Protein AF-A0AAV2IL23-F1 (afdb_monomer_lite)

Structure (mmCIF, N/CA/C/O backbone):
data_AF-A0AAV2IL23-F1
#
_entry.id   AF-A0AAV2IL23-F1
#
loop_
_atom_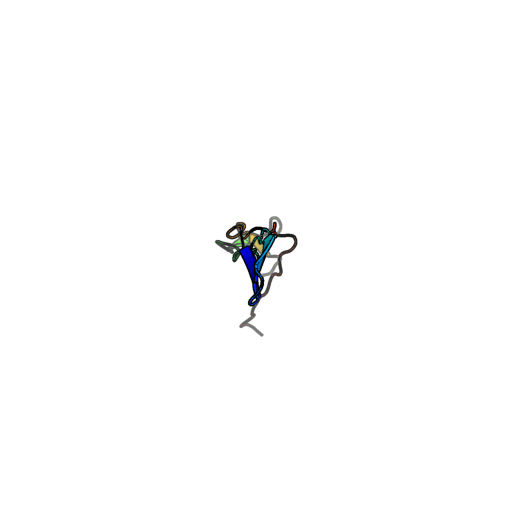site.group_PDB
_atom_site.id
_atom_site.type_symbol
_atom_site.label_atom_id
_atom_site.label_alt_id
_atom_site.label_comp_id
_atom_site.label_asym_id
_atom_site.label_entity_id
_atom_site.label_seq_id
_atom_site.pdbx_PDB_ins_code
_atom_site.Cartn_x
_atom_site.Cartn_y
_atom_site.Cartn_z
_atom_site.occupancy
_atom_site.B_iso_or_equiv
_atom_site.auth_seq_id
_atom_site.auth_comp_id
_atom_site.auth_asym_id
_atom_site.auth_atom_id
_atom_site.pdbx_PDB_model_num
ATOM 1 N N . GLU A 1 1 ? -19.822 -0.358 10.823 1.00 94.00 1 GLU A N 1
ATOM 2 C CA . GLU A 1 1 ? -19.983 -0.321 12.289 1.00 94.00 1 GLU A CA 1
ATOM 3 C C . GLU A 1 1 ? -20.240 -1.740 12.752 1.00 94.00 1 GLU A C 1
ATOM 5 O O . GLU A 1 1 ? -20.935 -2.465 12.049 1.00 94.00 1 GLU A O 1
ATOM 10 N N . TYR A 1 2 ? -19.629 -2.149 13.856 1.00 97.12 2 TYR A N 1
ATOM 11 C CA . TYR A 1 2 ? -19.805 -3.479 14.425 1.00 97.12 2 TYR A CA 1
ATOM 12 C C . TYR A 1 2 ? -20.263 -3.346 15.867 1.00 97.12 2 TYR A C 1
ATOM 14 O O . TYR A 1 2 ? -19.697 -2.558 16.623 1.00 97.12 2 TYR A O 1
ATOM 22 N N . THR A 1 3 ? -21.260 -4.140 16.239 1.00 97.12 3 THR A N 1
ATOM 23 C CA . THR A 1 3 ? -21.838 -4.137 17.582 1.00 97.12 3 THR A CA 1
ATOM 24 C C . THR A 1 3 ? -21.657 -5.506 18.214 1.00 97.12 3 THR A C 1
ATOM 26 O O . THR A 1 3 ? -22.093 -6.520 17.673 1.00 97.12 3 THR A O 1
ATOM 29 N N . CYS A 1 4 ? -21.012 -5.531 19.375 1.00 97.19 4 CYS A N 1
ATOM 30 C CA . CYS A 1 4 ? -20.964 -6.685 20.253 1.00 97.19 4 CYS A CA 1
ATOM 31 C C . CYS A 1 4 ? -22.205 -6.676 21.148 1.00 97.19 4 CYS A C 1
ATOM 33 O O . CYS A 1 4 ? -22.511 -5.660 21.774 1.00 97.19 4 CYS A O 1
ATOM 35 N N . VAL A 1 5 ? -22.902 -7.808 21.214 1.00 97.69 5 VAL A N 1
ATOM 36 C CA . VAL A 1 5 ? -24.088 -8.001 22.052 1.00 97.69 5 VAL A CA 1
ATOM 37 C C . VAL A 1 5 ? -23.826 -9.171 22.991 1.00 97.69 5 VAL A C 1
ATOM 39 O O . VAL A 1 5 ? -23.536 -10.277 22.539 1.00 97.69 5 VAL A O 1
ATOM 42 N N . VAL A 1 6 ? -23.959 -8.943 24.296 1.00 97.25 6 VAL A N 1
ATOM 43 C CA . VAL A 1 6 ? -23.902 -9.994 25.320 1.00 97.25 6 VAL A CA 1
ATOM 44 C C . VAL A 1 6 ? -25.286 -10.118 25.936 1.00 97.25 6 VAL A C 1
ATOM 46 O O . VAL A 1 6 ? -25.815 -9.136 26.451 1.00 97.25 6 VAL A O 1
ATOM 49 N N . SER A 1 7 ? -25.871 -11.315 25.876 1.00 97.50 7 SER A N 1
ATOM 50 C CA . SER A 1 7 ? -27.220 -11.590 26.387 1.00 97.50 7 SER A CA 1
ATOM 51 C C . SER A 1 7 ? -27.191 -12.674 27.461 1.00 97.50 7 SER A C 1
ATOM 53 O O . SER A 1 7 ? -26.547 -13.708 27.292 1.00 97.50 7 SER A O 1
ATOM 55 N N . THR A 1 8 ? -27.907 -12.443 28.557 1.00 96.00 8 THR A N 1
ATOM 56 C CA . THR A 1 8 ? -28.131 -13.378 29.665 1.00 96.00 8 THR A CA 1
ATOM 57 C C . THR A 1 8 ? -29.633 -13.552 29.901 1.00 96.00 8 THR A C 1
ATOM 59 O O . THR A 1 8 ? -30.458 -12.843 29.328 1.00 96.00 8 THR A O 1
ATOM 62 N N . VAL A 1 9 ? -30.008 -14.470 30.797 1.00 95.62 9 VAL A N 1
ATOM 63 C CA . VAL A 1 9 ? -31.410 -14.646 31.225 1.00 95.62 9 VAL A CA 1
ATOM 64 C C . VAL A 1 9 ? -32.016 -13.397 31.882 1.00 95.62 9 VAL A C 1
ATOM 66 O O . VAL A 1 9 ? -33.234 -13.293 31.971 1.00 95.62 9 VAL A O 1
ATOM 69 N N . SER A 1 10 ? -31.184 -12.462 32.353 1.00 94.19 10 SER A N 1
ATOM 70 C CA . SER A 1 10 ? -31.604 -11.249 33.063 1.00 94.19 10 SER A CA 1
ATOM 71 C C . SER A 1 10 ? -31.526 -9.971 32.221 1.00 94.19 10 SER A C 1
ATOM 73 O O . SER A 1 10 ? -31.979 -8.927 32.686 1.00 94.19 10 SER A O 1
ATOM 75 N N . GLY A 1 11 ? -30.988 -10.023 30.998 1.00 94.31 11 GLY A N 1
ATOM 76 C CA . GLY A 1 11 ? -30.951 -8.874 30.094 1.00 94.31 11 GLY A CA 1
ATOM 77 C C . GLY A 1 11 ? -29.839 -8.942 29.050 1.00 94.31 11 GLY A C 1
ATOM 78 O O . GLY A 1 11 ? -29.159 -9.954 28.900 1.00 94.31 11 GLY A O 1
ATOM 79 N N . SER A 1 12 ? -29.640 -7.839 28.328 1.00 96.38 12 SER A N 1
ATOM 80 C CA . SER A 1 12 ? -28.579 -7.710 27.327 1.00 96.38 12 SER A CA 1
ATOM 81 C C . SER A 1 12 ? -27.826 -6.397 27.472 1.00 96.38 12 SER A C 1
ATOM 83 O O . SER A 1 12 ? -28.433 -5.359 27.737 1.00 96.38 12 SER A O 1
ATOM 85 N N . ILE A 1 13 ? -26.524 -6.429 27.212 1.00 97.62 13 ILE A N 1
ATOM 86 C CA . ILE A 1 13 ? -25.685 -5.240 27.064 1.00 97.62 13 ILE A CA 1
ATOM 87 C C . ILE A 1 13 ? -25.063 -5.218 25.670 1.00 97.62 13 ILE A C 1
ATOM 89 O O . ILE A 1 13 ? -24.795 -6.268 25.080 1.00 97.62 13 ILE A O 1
ATOM 93 N N . THR A 1 14 ? -24.823 -4.019 25.145 1.00 97.31 14 THR A N 1
ATOM 94 C CA . THR A 1 14 ? -24.268 -3.824 23.802 1.00 97.31 14 THR A CA 1
ATOM 95 C C . THR A 1 14 ? -23.123 -2.823 23.810 1.00 97.31 14 THR A C 1
ATOM 97 O O . THR A 1 14 ? -23.150 -1.857 24.570 1.00 97.31 14 THR A O 1
ATOM 100 N N . SER A 1 15 ? -22.146 -3.019 22.929 1.00 97.62 15 SER A N 1
ATOM 101 C CA . SER A 1 15 ? -21.052 -2.077 22.684 1.00 97.62 15 SER A CA 1
ATOM 102 C C . SER A 1 15 ? -20.741 -2.017 21.191 1.00 97.62 15 SER A C 1
ATOM 104 O O . SER A 1 15 ? -20.617 -3.066 20.560 1.00 97.62 15 SER A O 1
ATOM 106 N N . SER A 1 16 ? -20.620 -0.815 20.625 1.00 97.88 16 SER A N 1
ATOM 107 C CA . SER A 1 16 ? -20.359 -0.604 19.193 1.00 97.88 16 SER A CA 1
ATOM 108 C C . SER A 1 16 ? -18.988 0.019 18.947 1.00 97.88 16 SER A C 1
ATOM 110 O O . SER A 1 16 ? -18.509 0.829 19.739 1.00 97.88 16 SER A O 1
ATOM 112 N N . ALA A 1 17 ? -18.376 -0.322 17.813 1.00 97.94 17 ALA A N 1
ATOM 113 C CA . ALA A 1 17 ? -17.134 0.272 17.334 1.00 97.94 17 ALA A CA 1
ATOM 114 C C . ALA A 1 17 ? -17.105 0.395 15.800 1.00 97.94 17 ALA A C 1
ATOM 116 O O . ALA A 1 17 ? -17.794 -0.323 15.066 1.00 97.94 17 ALA A O 1
ATOM 117 N N . TYR A 1 18 ? -16.257 1.296 15.303 1.00 96.81 18 TYR A N 1
ATOM 118 C CA . TYR A 1 18 ? -15.973 1.438 13.876 1.00 96.81 18 TYR A CA 1
ATOM 119 C C . TYR A 1 18 ? -14.706 0.671 13.509 1.00 96.81 18 TYR A C 1
ATOM 121 O O . TYR A 1 18 ? -13.702 0.733 14.213 1.00 96.81 18 TYR A O 1
ATOM 129 N N . VAL A 1 19 ? -14.754 -0.028 12.377 1.00 94.88 19 VAL A N 1
ATOM 130 C CA . VAL A 1 19 ? -13.602 -0.718 11.794 1.00 94.88 19 VAL A CA 1
ATOM 131 C C . VAL A 1 19 ? -13.444 -0.218 10.368 1.00 94.88 19 VAL A C 1
ATOM 133 O O . VAL A 1 19 ? -14.384 -0.306 9.577 1.00 94.88 19 VAL A O 1
ATOM 136 N N . THR A 1 20 ? -12.256 0.289 10.051 1.00 93.25 20 THR A N 1
ATOM 137 C CA . THR A 1 20 ? -11.870 0.677 8.692 1.00 93.25 20 THR A CA 1
ATOM 138 C C . THR A 1 20 ? -10.903 -0.366 8.159 1.00 93.25 20 THR A C 1
ATOM 140 O O . THR A 1 20 ? -9.826 -0.551 8.724 1.00 93.25 20 THR A O 1
ATOM 143 N N . VAL A 1 21 ? -11.276 -1.040 7.074 1.00 92.31 21 VAL A N 1
ATOM 144 C CA . VAL A 1 21 ? -10.392 -1.987 6.389 1.00 92.31 21 VAL A CA 1
ATOM 145 C C . VAL A 1 21 ? -9.524 -1.210 5.409 1.00 92.31 21 VAL A C 1
ATOM 147 O O . VAL A 1 21 ? -10.030 -0.400 4.636 1.00 92.31 21 VAL A O 1
ATOM 150 N N . ARG A 1 22 ? -8.215 -1.439 5.466 1.00 94.00 22 ARG A N 1
ATOM 151 C CA . ARG A 1 22 ? -7.236 -0.860 4.546 1.00 94.00 22 ARG A CA 1
ATOM 152 C C . ARG A 1 22 ? -6.425 -1.991 3.935 1.00 94.00 22 ARG A C 1
ATOM 154 O O . ARG A 1 22 ? -6.092 -2.945 4.637 1.00 94.00 22 ARG A O 1
ATOM 161 N N . GLY A 1 23 ? -6.140 -1.883 2.648 1.00 92.38 23 GLY A N 1
ATOM 162 C CA . GLY A 1 23 ? -5.324 -2.841 1.914 1.00 92.38 23 GLY A CA 1
ATOM 163 C C . GLY A 1 23 ? -3.877 -2.365 1.761 1.00 92.38 23 GLY A C 1
ATOM 164 O O . GLY A 1 23 ? -3.575 -1.197 2.026 1.00 92.38 23 GLY A O 1
ATOM 165 N N . PRO A 1 24 ? -2.973 -3.257 1.322 1.00 93.19 24 PRO A N 1
ATOM 166 C CA . PRO A 1 24 ? -1.669 -2.841 0.813 1.00 93.19 24 PRO A CA 1
ATOM 167 C C . PRO A 1 24 ? -1.851 -1.905 -0.395 1.00 93.19 24 PRO A C 1
ATOM 169 O O . PRO A 1 24 ? -2.881 -2.011 -1.062 1.00 93.19 24 PRO A O 1
ATOM 172 N N . PRO A 1 25 ? -0.898 -1.006 -0.702 1.00 94.94 25 PRO A N 1
ATOM 173 C CA . PRO A 1 25 ? -0.991 -0.164 -1.893 1.00 94.94 25 PRO A CA 1
ATOM 174 C C . PRO A 1 25 ? -1.185 -0.986 -3.172 1.00 94.94 25 PRO A C 1
ATOM 176 O O .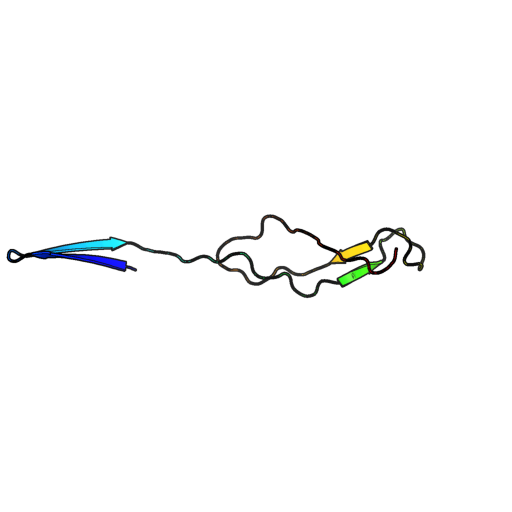 PRO A 1 25 ? -0.656 -2.094 -3.274 1.00 94.94 25 PRO A O 1
ATOM 179 N N . GLY A 1 26 ? -1.941 -0.450 -4.131 1.00 94.50 26 GLY A N 1
ATOM 180 C CA . GLY A 1 26 ? -2.139 -1.091 -5.426 1.00 94.50 26 GLY A CA 1
ATOM 181 C C . GLY A 1 26 ? -0.847 -1.195 -6.241 1.00 94.50 26 GLY A C 1
ATOM 182 O O . GLY A 1 26 ? 0.112 -0.447 -6.028 1.00 94.50 26 GLY A O 1
ATOM 183 N N . GLU A 1 27 ? -0.837 -2.127 -7.193 1.00 94.81 27 GLU A N 1
ATOM 184 C CA . GLU A 1 27 ? 0.301 -2.342 -8.088 1.00 94.81 27 GLU A CA 1
ATOM 185 C C . GLU A 1 27 ? 0.577 -1.094 -8.948 1.00 94.81 27 GLU A C 1
ATOM 187 O O . GLU A 1 27 ? -0.367 -0.511 -9.491 1.00 94.81 27 GLU A O 1
ATOM 192 N N . PRO A 1 28 ? 1.847 -0.669 -9.099 1.00 95.94 28 PRO A N 1
ATOM 193 C CA . PRO A 1 28 ? 2.199 0.436 -9.985 1.00 95.94 28 PRO A CA 1
ATOM 194 C C . PRO A 1 28 ? 1.807 0.141 -11.433 1.00 95.94 28 PRO A C 1
ATOM 196 O O . PRO A 1 28 ? 2.062 -0.946 -11.953 1.00 95.94 28 PRO A O 1
ATOM 199 N N . ALA A 1 29 ? 1.239 1.132 -12.114 1.00 95.12 29 ALA A N 1
ATOM 200 C CA . ALA A 1 29 ? 0.782 0.975 -13.487 1.00 95.12 29 ALA A CA 1
ATOM 201 C C . ALA A 1 29 ? 1.828 1.460 -14.499 1.00 95.12 29 ALA A C 1
ATOM 203 O O . ALA A 1 29 ? 2.504 2.473 -14.299 1.00 95.12 29 ALA A O 1
ATOM 204 N N . GLY A 1 30 ? 1.914 0.753 -15.630 1.00 94.50 30 GLY A N 1
ATOM 205 C CA . GLY A 1 30 ? 2.625 1.223 -16.819 1.00 94.50 30 GLY A CA 1
ATOM 206 C C . GLY A 1 30 ? 4.128 1.414 -16.625 1.00 94.50 30 GLY A C 1
ATOM 207 O O . GLY A 1 30 ? 4.660 2.421 -17.085 1.00 94.50 30 GLY A O 1
ATOM 208 N N . VAL A 1 31 ? 4.809 0.480 -15.955 1.00 94.19 31 VAL A N 1
ATOM 209 C CA . VAL A 1 31 ? 6.274 0.514 -15.823 1.00 94.19 31 VAL A CA 1
ATOM 210 C C . VAL A 1 31 ? 6.913 0.502 -17.212 1.00 94.19 31 VAL A C 1
ATOM 212 O O . VAL A 1 31 ? 6.716 -0.435 -17.986 1.00 94.19 31 VAL A O 1
ATOM 215 N N . HIS A 1 32 ? 7.682 1.537 -17.534 1.00 91.25 32 HIS A N 1
ATOM 216 C CA . HIS A 1 32 ? 8.408 1.633 -18.795 1.00 91.25 32 HIS A CA 1
ATOM 217 C C . HIS A 1 32 ? 9.812 2.191 -18.592 1.00 91.25 32 HIS A C 1
ATOM 219 O O . HIS A 1 32 ? 10.070 3.018 -17.715 1.00 91.25 32 HIS A O 1
ATOM 225 N N . ALA A 1 33 ? 10.724 1.709 -19.430 1.00 88.25 33 ALA A N 1
ATOM 226 C CA . ALA A 1 33 ? 12.092 2.183 -19.486 1.00 88.25 33 ALA A CA 1
ATOM 227 C C . ALA A 1 33 ? 12.197 3.378 -20.435 1.00 88.25 33 ALA A C 1
ATOM 229 O O . ALA A 1 33 ? 11.643 3.375 -21.536 1.00 88.25 33 ALA A O 1
ATOM 230 N N . ARG A 1 34 ? 12.957 4.381 -20.014 1.00 81.62 34 ARG A N 1
ATOM 231 C CA . ARG A 1 34 ? 13.355 5.525 -20.819 1.00 81.62 34 ARG A CA 1
ATOM 232 C C . ARG A 1 34 ? 14.876 5.576 -20.901 1.00 81.62 34 ARG A C 1
ATOM 234 O O . ARG A 1 34 ? 15.580 5.264 -19.939 1.00 81.62 34 ARG A O 1
ATOM 241 N N . GLU A 1 35 ? 15.374 6.001 -22.057 1.00 71.19 35 GLU A N 1
ATOM 242 C CA . GLU A 1 35 ? 16.787 6.315 -22.239 1.00 71.19 35 GLU A CA 1
ATOM 243 C C . GLU A 1 35 ? 17.202 7.441 -21.281 1.00 71.19 35 GLU A C 1
ATOM 245 O O . GLU A 1 35 ? 16.618 8.531 -21.279 1.00 71.19 35 GLU A O 1
ATOM 250 N N . GLY A 1 36 ? 18.191 7.160 -20.428 1.00 65.06 36 GLY A N 1
ATOM 251 C CA . GLY A 1 36 ? 18.717 8.145 -19.494 1.00 65.06 36 GLY A CA 1
ATOM 252 C C . GLY A 1 36 ? 19.375 9.306 -20.242 1.00 65.06 36 GLY A C 1
ATOM 253 O O . GLY A 1 36 ? 20.067 9.102 -21.235 1.00 65.06 36 GLY A O 1
ATOM 254 N N . LYS A 1 37 ? 19.216 10.534 -19.731 1.00 60.03 37 LYS A N 1
ATOM 255 C CA . LYS A 1 37 ? 19.655 11.798 -20.370 1.00 60.03 37 LYS A CA 1
ATOM 256 C C . LYS A 1 37 ? 21.131 11.880 -20.819 1.00 60.03 37 LYS A C 1
ATOM 258 O O . LYS A 1 37 ? 21.466 12.821 -21.529 1.00 60.03 37 LYS A O 1
ATOM 263 N N . ASN A 1 38 ? 21.991 10.934 -20.429 1.00 58.00 38 ASN A N 1
ATOM 264 C CA . ASN A 1 38 ? 23.431 10.924 -20.725 1.00 58.00 38 ASN A CA 1
ATOM 265 C C . ASN A 1 38 ? 23.909 9.695 -21.534 1.00 58.00 38 ASN A C 1
ATOM 267 O O . ASN A 1 38 ? 25.115 9.522 -21.701 1.00 58.00 38 ASN A O 1
ATOM 271 N N . GLY A 1 39 ? 23.011 8.822 -22.000 1.00 52.03 39 GLY A N 1
ATOM 272 C CA . GLY A 1 39 ? 23.367 7.636 -22.783 1.00 52.03 39 GLY A CA 1
ATOM 273 C C . GLY A 1 39 ? 23.203 7.891 -24.276 1.00 52.03 39 GLY A C 1
ATOM 274 O O . GLY A 1 39 ? 22.136 8.296 -24.712 1.00 52.03 39 GLY A O 1
ATOM 275 N N . SER A 1 40 ? 24.264 7.674 -25.054 1.00 50.62 40 SER A N 1
ATOM 276 C CA . SER A 1 40 ? 24.151 7.433 -26.497 1.00 50.62 40 SER A CA 1
ATOM 277 C C . SER A 1 40 ? 23.258 6.205 -26.723 1.00 50.62 40 SER A C 1
ATOM 279 O O . SER A 1 40 ? 23.289 5.315 -25.876 1.00 50.62 40 SER A O 1
ATOM 281 N N . SER A 1 41 ? 22.552 6.157 -27.863 1.00 50.38 41 SER A N 1
ATOM 282 C CA . SER A 1 41 ? 21.483 5.227 -28.321 1.00 50.38 41 SER A CA 1
ATOM 283 C C . SER A 1 41 ? 21.775 3.712 -28.326 1.00 50.38 41 SER A C 1
ATOM 285 O O . SER A 1 41 ? 21.191 2.924 -29.065 1.00 50.38 41 SER A O 1
ATOM 287 N N . SER A 1 42 ? 22.700 3.282 -27.490 1.00 51.09 42 SER A N 1
ATOM 288 C CA . SER A 1 42 ? 23.100 1.920 -27.193 1.00 51.09 42 SER A CA 1
ATOM 289 C C . SER A 1 42 ? 22.649 1.578 -25.773 1.00 51.09 42 SER A C 1
ATOM 291 O O . SER A 1 42 ? 22.970 2.301 -24.833 1.00 51.09 42 SER A O 1
ATOM 293 N N . VAL A 1 43 ? 21.948 0.449 -25.626 1.00 54.09 43 VAL A N 1
ATOM 294 C CA . VAL A 1 43 ? 21.446 -0.178 -24.380 1.00 54.09 43 VAL A CA 1
ATOM 295 C C . VAL A 1 43 ? 22.608 -0.670 -23.490 1.00 54.09 43 VAL A C 1
ATOM 297 O O . VAL A 1 43 ? 22.658 -1.805 -23.037 1.00 54.09 43 VAL A O 1
ATOM 300 N N . ILE A 1 44 ? 23.617 0.172 -23.296 1.00 55.81 44 ILE A N 1
ATOM 301 C CA . ILE A 1 44 ? 24.822 -0.074 -22.513 1.00 55.81 44 ILE A CA 1
ATOM 302 C C . ILE A 1 44 ? 24.980 1.161 -21.625 1.00 55.81 44 ILE A C 1
ATOM 304 O O . ILE A 1 44 ? 25.744 2.078 -21.922 1.00 55.81 44 ILE A O 1
ATOM 308 N N . GLY A 1 45 ? 24.159 1.251 -20.579 1.00 64.38 45 GLY A N 1
ATOM 309 C CA . GLY A 1 45 ? 24.134 2.424 -19.713 1.00 64.38 45 GLY A CA 1
ATOM 310 C C . GLY A 1 45 ? 23.012 2.419 -18.681 1.00 64.38 45 GLY A C 1
ATOM 311 O O . GLY A 1 45 ? 22.294 1.436 -18.511 1.00 64.38 45 GLY A O 1
ATOM 312 N N . ASN A 1 46 ? 22.877 3.547 -17.984 1.00 71.88 46 ASN A N 1
ATOM 313 C CA . ASN A 1 46 ? 21.839 3.760 -16.979 1.00 71.88 46 ASN A CA 1
ATOM 314 C C . ASN A 1 46 ? 20.453 3.839 -17.636 1.00 71.88 46 ASN A C 1
ATOM 316 O O . ASN A 1 46 ? 20.258 4.597 -18.588 1.00 71.88 46 ASN A O 1
ATOM 320 N N . VAL A 1 47 ? 19.487 3.109 -17.079 1.00 79.94 47 VAL A N 1
ATOM 321 C CA . VAL A 1 47 ? 18.078 3.146 -17.491 1.00 79.94 47 VAL A CA 1
ATOM 322 C C . VAL A 1 47 ? 17.276 3.946 -16.473 1.00 79.94 47 VAL A C 1
ATOM 324 O O . VAL A 1 47 ? 17.441 3.768 -15.266 1.00 79.94 47 VAL A O 1
ATOM 327 N N . GLU A 1 48 ? 16.399 4.822 -16.956 1.00 87.94 48 GLU A N 1
ATOM 328 C CA . GLU A 1 48 ? 15.429 5.521 -16.117 1.00 87.94 48 GLU A CA 1
ATOM 329 C C . GLU A 1 48 ?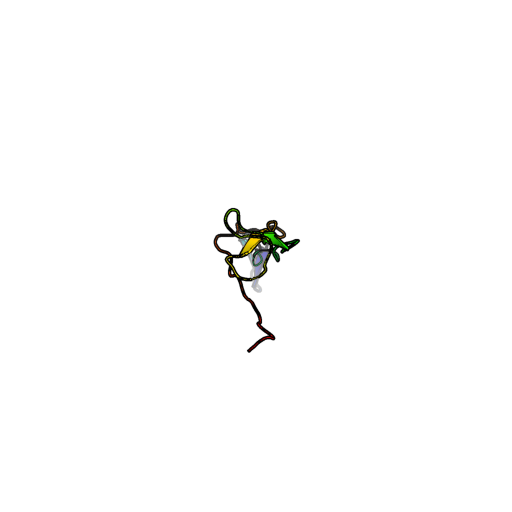 14.087 4.781 -16.193 1.00 87.94 48 GLU A C 1
ATOM 331 O O . GLU A 1 48 ? 13.579 4.532 -17.285 1.00 87.94 48 GLU A O 1
ATOM 336 N N . LEU A 1 49 ? 13.520 4.400 -15.045 1.00 90.88 49 LEU A N 1
ATOM 337 C CA . LEU A 1 49 ? 12.219 3.729 -14.977 1.00 90.88 49 LEU A CA 1
ATOM 338 C C . LEU A 1 49 ? 11.140 4.723 -1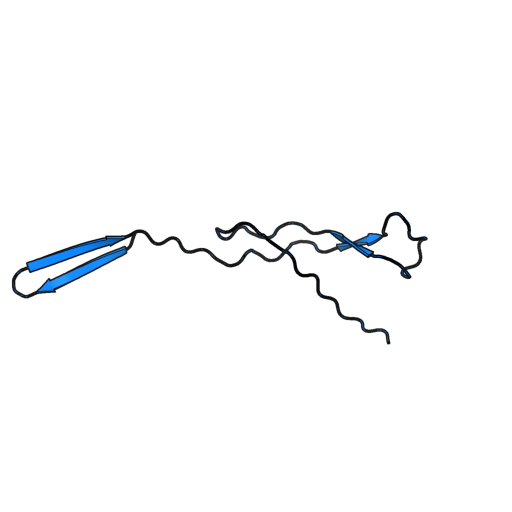4.573 1.00 90.88 49 LEU A C 1
ATOM 340 O O . LEU A 1 49 ? 11.304 5.457 -13.599 1.00 90.88 49 LEU A O 1
ATOM 344 N N . TRP A 1 50 ? 10.049 4.746 -15.328 1.00 93.38 50 TRP A N 1
ATOM 345 C CA . TRP A 1 50 ? 8.889 5.597 -15.087 1.00 93.38 50 TRP A CA 1
ATOM 346 C C . TRP A 1 50 ? 7.655 4.716 -14.892 1.00 93.38 50 TRP A C 1
ATOM 348 O O . TRP A 1 50 ? 7.497 3.691 -15.556 1.00 93.38 50 TRP A O 1
ATOM 358 N N . TRP A 1 51 ? 6.788 5.106 -13.963 1.00 95.81 51 TRP A N 1
ATOM 359 C CA . TRP A 1 51 ? 5.545 4.406 -13.640 1.00 95.81 51 TRP A CA 1
ATOM 360 C C . TRP A 1 51 ? 4.519 5.388 -13.071 1.00 95.81 51 TRP A C 1
ATOM 362 O O . TRP A 1 51 ? 4.848 6.530 -12.739 1.00 95.81 51 TRP A O 1
ATOM 372 N N . GLN A 1 52 ? 3.272 4.944 -12.960 1.00 95.50 52 GLN A N 1
ATOM 373 C CA . GLN A 1 52 ? 2.211 5.657 -12.254 1.00 95.50 52 GLN A CA 1
ATOM 374 C C . GLN A 1 52 ? 1.870 4.946 -10.945 1.00 95.50 52 GLN A C 1
ATOM 376 O O . GLN A 1 52 ? 2.055 3.732 -10.822 1.00 95.50 52 GLN A O 1
ATOM 381 N N . GLU A 1 53 ? 1.387 5.706 -9.959 1.00 94.81 53 GLU A N 1
ATOM 382 C CA . GLU A 1 53 ? 0.897 5.121 -8.709 1.00 94.81 53 GLU A CA 1
ATOM 383 C C . GLU A 1 53 ? -0.271 4.167 -8.985 1.00 94.81 53 GLU A C 1
ATOM 385 O O . GLU A 1 53 ? -1.081 4.401 -9.885 1.00 94.81 53 GLU A O 1
ATOM 390 N N . GLY A 1 54 ? -0.332 3.084 -8.212 1.00 93.62 54 GLY A N 1
ATOM 391 C CA . GLY A 1 54 ? -1.431 2.129 -8.266 1.00 93.62 54 GLY A CA 1
ATOM 392 C C . GLY A 1 54 ? -2.694 2.624 -7.561 1.00 93.62 54 GLY A C 1
ATOM 393 O O . GLY A 1 54 ? -2.789 3.763 -7.100 1.00 93.62 54 GLY A O 1
ATOM 394 N N . GLU A 1 55 ? -3.676 1.733 -7.441 1.00 94.38 55 GLU A N 1
ATOM 395 C CA . GLU A 1 55 ? -4.930 2.022 -6.744 1.00 94.38 55 GLU A CA 1
ATOM 396 C C . GLU A 1 55 ? -4.715 2.341 -5.249 1.00 94.38 55 GLU A C 1
ATOM 398 O O . GLU A 1 55 ? -3.894 1.732 -4.552 1.00 94.38 55 GLU A O 1
ATOM 403 N N . TYR A 1 56 ? -5.474 3.314 -4.736 1.00 94.25 56 TYR A N 1
ATOM 404 C CA . TYR A 1 56 ? -5.403 3.722 -3.336 1.00 94.25 56 TYR A CA 1
ATOM 405 C C . TYR A 1 56 ? -6.274 2.830 -2.446 1.00 94.25 56 TYR A C 1
ATOM 407 O O . TYR A 1 56 ? -7.500 2.898 -2.484 1.00 94.25 56 TYR A O 1
ATOM 415 N N . HIS A 1 57 ? -5.641 2.064 -1.556 1.00 93.81 57 HIS A N 1
ATOM 416 C CA . HIS A 1 57 ? -6.328 1.145 -0.637 1.00 93.81 57 HIS A CA 1
ATOM 417 C C . HIS A 1 57 ? -6.372 1.634 0.824 1.00 93.81 57 HIS A C 1
ATOM 419 O O . HIS A 1 57 ? -6.395 0.839 1.766 1.00 93.81 57 HIS A O 1
ATOM 425 N N . GLY A 1 58 ? -6.386 2.951 1.050 1.00 91.50 58 GLY A N 1
ATOM 426 C CA . GLY A 1 58 ? -6.508 3.531 2.396 1.00 91.50 58 GLY A CA 1
ATOM 427 C C . GLY A 1 58 ? -5.182 3.831 3.103 1.00 91.50 58 GLY A C 1
ATOM 428 O O . GLY A 1 58 ? -5.195 4.338 4.228 1.00 91.50 58 GLY A O 1
ATOM 429 N N . PHE A 1 59 ? -4.045 3.571 2.453 1.00 88.56 59 PHE A N 1
ATOM 430 C CA . PHE A 1 59 ? -2.718 4.018 2.883 1.00 88.56 59 PHE A CA 1
ATOM 431 C C . PHE A 1 59 ? -1.941 4.625 1.706 1.00 88.56 59 PHE A C 1
ATOM 433 O O . PHE A 1 59 ? -1.988 4.067 0.611 1.00 88.56 59 PHE A O 1
ATOM 440 N N . PRO A 1 60 ? -1.238 5.758 1.909 1.00 91.06 60 PRO A N 1
ATOM 441 C CA . PRO A 1 60 ? -0.372 6.321 0.880 1.00 91.06 60 PRO A CA 1
ATOM 442 C C . PRO A 1 60 ? 0.856 5.430 0.659 1.00 91.06 60 PRO A C 1
ATOM 444 O O . PRO A 1 60 ? 1.356 4.804 1.599 1.00 91.06 60 PRO A O 1
ATOM 447 N N . VAL A 1 61 ? 1.369 5.408 -0.572 1.00 94.31 61 VAL A N 1
ATOM 448 C CA . VAL A 1 61 ? 2.638 4.741 -0.878 1.00 94.31 61 VAL A CA 1
ATOM 449 C C . VAL A 1 61 ? 3.782 5.506 -0.212 1.00 94.31 61 VAL A C 1
ATOM 451 O O . VAL A 1 61 ? 3.870 6.726 -0.314 1.00 94.31 61 VAL A O 1
ATOM 454 N N . THR A 1 62 ? 4.677 4.791 0.469 1.00 95.50 62 THR A N 1
ATOM 455 C CA . THR A 1 62 ? 5.848 5.384 1.140 1.00 95.50 62 THR A CA 1
ATOM 456 C C . THR A 1 62 ? 7.175 5.005 0.489 1.00 95.50 62 THR A C 1
ATOM 458 O O . THR A 1 62 ? 8.179 5.683 0.704 1.00 95.50 62 THR A O 1
ATOM 461 N N . LYS A 1 63 ? 7.203 3.920 -0.293 1.00 95.69 63 LYS A N 1
ATOM 462 C CA . LYS A 1 63 ? 8.402 3.389 -0.944 1.00 95.69 63 LYS A CA 1
ATOM 463 C C . LYS A 1 63 ? 8.019 2.487 -2.118 1.00 95.69 63 LYS A C 1
ATOM 465 O O . LYS A 1 63 ? 7.026 1.772 -2.038 1.00 95.69 63 LYS A O 1
ATOM 470 N N . TYR A 1 64 ? 8.866 2.473 -3.146 1.00 95.88 64 TYR A N 1
ATOM 471 C CA . TYR A 1 64 ? 8.838 1.499 -4.237 1.00 95.88 64 TYR A CA 1
ATOM 472 C C . TYR A 1 64 ? 10.079 0.596 -4.178 1.00 95.88 64 TYR A C 1
ATOM 474 O O . TYR A 1 64 ? 11.154 1.035 -3.756 1.00 95.88 64 TYR A O 1
ATOM 482 N N . THR A 1 65 ? 9.929 -0.653 -4.613 1.00 95.56 65 THR A N 1
ATOM 483 C CA . THR A 1 65 ? 11.029 -1.604 -4.824 1.00 95.56 65 THR A CA 1
ATOM 484 C C . THR A 1 65 ? 11.079 -1.924 -6.312 1.00 95.56 65 THR A C 1
ATOM 486 O O . THR A 1 65 ? 10.066 -2.320 -6.879 1.00 95.56 65 THR A O 1
ATOM 489 N N . ALA A 1 66 ? 12.237 -1.724 -6.940 1.00 92.44 66 ALA A N 1
ATOM 490 C CA . ALA A 1 66 ? 12.463 -2.114 -8.326 1.00 92.44 66 ALA A CA 1
ATOM 491 C C . ALA A 1 66 ? 13.148 -3.482 -8.358 1.00 92.44 66 ALA A C 1
ATOM 493 O O . ALA A 1 66 ? 14.177 -3.675 -7.708 1.00 92.44 66 ALA A O 1
ATOM 494 N N . GLU A 1 67 ? 12.584 -4.407 -9.124 1.00 92.94 67 GLU A N 1
ATOM 495 C CA . GLU A 1 67 ? 13.114 -5.751 -9.329 1.00 92.94 67 GLU A CA 1
ATOM 496 C C . GLU A 1 67 ? 13.363 -5.961 -10.822 1.00 92.94 67 GLU A C 1
ATOM 498 O O . GLU A 1 67 ? 12.663 -5.400 -11.667 1.00 92.94 67 GLU A O 1
ATOM 503 N N . TYR A 1 68 ? 14.389 -6.736 -11.155 1.00 88.44 68 TYR A N 1
ATOM 504 C CA . TYR A 1 68 ? 14.744 -7.032 -12.537 1.00 88.44 68 TYR A CA 1
ATOM 505 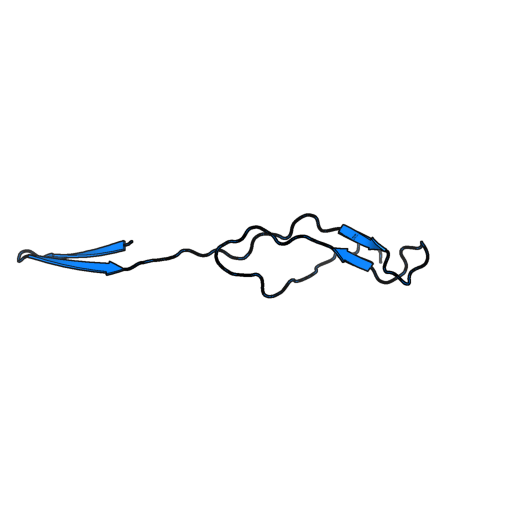C C . TYR A 1 68 ? 15.212 -8.477 -12.664 1.00 88.44 68 TYR A C 1
ATOM 507 O O . TYR A 1 68 ? 15.677 -9.091 -11.704 1.00 88.44 68 TYR A O 1
ATOM 515 N N . ILE A 1 69 ? 15.107 -9.001 -13.880 1.00 90.69 69 ILE A N 1
ATOM 516 C CA . ILE A 1 69 ? 15.655 -10.295 -14.276 1.00 90.69 69 ILE A CA 1
ATOM 517 C C . ILE A 1 69 ? 16.555 -10.039 -15.483 1.00 90.69 69 ILE A C 1
ATOM 519 O O . ILE A 1 69 ? 16.132 -9.375 -16.43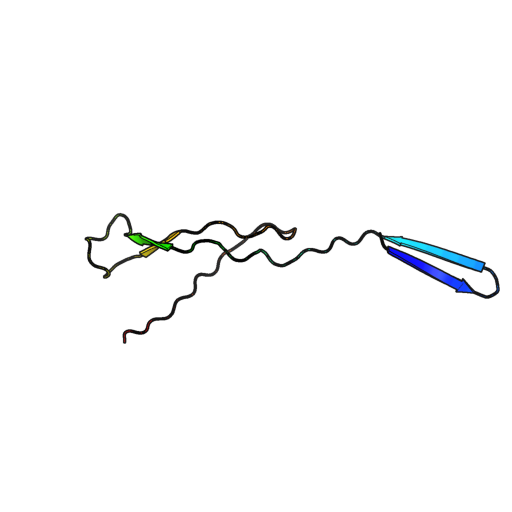1 1.00 90.69 69 ILE A O 1
ATOM 523 N N . SER A 1 70 ? 17.785 -10.556 -15.450 1.00 87.06 70 SER A N 1
ATOM 524 C CA . SER A 1 70 ? 18.658 -10.606 -16.626 1.00 87.06 70 SER A CA 1
ATOM 525 C C . SER A 1 70 ? 18.631 -12.008 -17.217 1.00 87.06 70 SER A C 1
ATOM 527 O O . SER A 1 70 ? 18.799 -12.987 -16.494 1.00 87.06 70 SER A O 1
ATOM 529 N N . ILE A 1 71 ? 18.433 -12.091 -18.531 1.00 87.62 71 ILE A N 1
ATOM 530 C CA . ILE A 1 71 ? 18.560 -13.333 -19.310 1.00 87.62 71 ILE A CA 1
ATOM 531 C C . ILE A 1 71 ? 19.871 -13.389 -20.104 1.00 87.62 71 ILE A C 1
ATOM 533 O O . ILE A 1 71 ? 20.092 -14.323 -20.870 1.00 87.62 71 ILE A O 1
ATOM 537 N N . PHE A 1 72 ? 20.715 -12.372 -19.941 1.00 76.25 72 PHE A N 1
ATOM 538 C CA . PHE A 1 72 ? 22.041 -12.301 -20.533 1.00 76.25 72 PHE A CA 1
ATOM 539 C C . PHE A 1 72 ? 23.070 -12.462 -19.405 1.00 76.25 72 PHE A C 1
ATOM 541 O O . PHE A 1 72 ? 22.976 -11.753 -18.396 1.00 76.25 72 PHE A O 1
ATOM 548 N N . GLU A 1 73 ? 23.973 -13.437 -19.567 1.00 61.91 73 GLU A N 1
ATOM 549 C CA . GLU A 1 73 ? 25.183 -13.634 -18.745 1.00 61.91 73 GLU A CA 1
ATOM 550 C C . GLU A 1 73 ? 26.278 -12.630 -19.120 1.00 61.91 73 GLU A C 1
ATOM 552 O O . GLU A 1 73 ? 26.474 -12.391 -20.336 1.00 61.91 73 GLU A O 1
#

pLDDT: mean 87.25, std 14.06, range [50.38, 97.94]

Radius of gyration: 25.13 Å; chains: 1; bounding box: 57×26×61 Å

Secondary structure (DSSP, 8-state):
-EEEEEEETTEEEEEEE-----PPPPPPEEEEEEE-TT--SSSSSPEEEEEE-----SS--------------

Foldseek 3Di:
DDKDWDADPVGIDIDDDDDDDFDDWFDWADWDWDDPPPDDPDPPDDIDIDTHGGDGRPDDDDDDDDDDDDPDD

InterPro domains:
  IPR013783 Immunoglobulin-like fold [G3DSA:2.60.40.10] (8-70)

Sequence (73 aa):
EYTCVVSTVSGSITSSAYVTVRGPPGEPAGVHAREGKNGSSSVIGNVELWWQEGEYHGFPVTKYTAEYISIFE

Organism: Lymnaea stagnalis (NCBI:txid6523)